Protein AF-A0A7C7GFY2-F1 (afdb_monomer_lite)

Structure (mmCIF, N/CA/C/O backbone):
data_AF-A0A7C7GFY2-F1
#
_entry.id   AF-A0A7C7GFY2-F1
#
loop_
_atom_site.group_PDB
_atom_site.id
_atom_site.type_symbol
_atom_site.label_atom_id
_atom_site.label_alt_id
_atom_site.label_comp_id
_atom_site.label_asym_id
_atom_site.label_entity_id
_atom_site.label_seq_id
_atom_site.pdbx_PDB_ins_code
_atom_site.Cartn_x
_atom_site.Cartn_y
_atom_site.Cartn_z
_atom_sit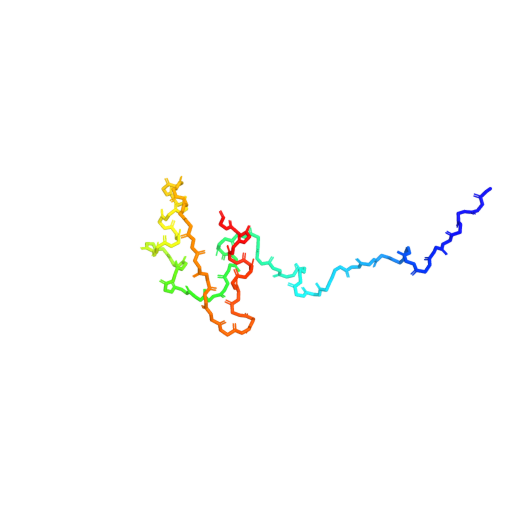e.occupancy
_atom_site.B_iso_or_equiv
_atom_site.auth_seq_id
_atom_site.auth_comp_id
_atom_site.auth_asym_id
_atom_site.auth_atom_id
_atom_site.pdbx_PDB_model_num
ATOM 1 N N . MET A 1 1 ? 13.601 41.693 -21.412 1.00 44.19 1 MET A N 1
ATOM 2 C CA . MET A 1 1 ? 14.154 40.875 -20.312 1.00 44.19 1 MET A CA 1
ATOM 3 C C . MET A 1 1 ? 13.867 39.413 -20.613 1.00 44.19 1 MET A C 1
ATOM 5 O O . MET A 1 1 ? 12.768 38.936 -20.367 1.00 44.19 1 MET A O 1
ATOM 9 N N . THR A 1 2 ? 14.809 38.738 -21.265 1.00 42.88 2 THR A N 1
ATOM 10 C CA . THR A 1 2 ? 14.714 37.325 -21.652 1.00 42.88 2 THR A CA 1
ATOM 11 C C . THR A 1 2 ? 14.934 36.450 -20.418 1.00 42.88 2 THR A C 1
ATOM 13 O O . THR A 1 2 ? 15.974 36.531 -19.773 1.00 42.88 2 THR A O 1
ATOM 16 N N . LYS A 1 3 ? 13.928 35.646 -20.055 1.00 57.47 3 LYS A N 1
ATOM 17 C CA . LYS A 1 3 ? 14.003 34.665 -18.963 1.00 57.47 3 LYS A CA 1
ATOM 18 C C . LYS A 1 3 ? 15.053 33.611 -19.337 1.00 57.47 3 LYS A C 1
ATOM 20 O O . LYS A 1 3 ? 14.841 32.852 -20.277 1.00 57.47 3 LYS A O 1
ATOM 25 N N . THR A 1 4 ? 16.176 33.581 -18.628 1.00 59.09 4 THR A N 1
ATOM 26 C CA . THR A 1 4 ? 17.190 32.525 -18.739 1.00 59.09 4 THR A CA 1
ATOM 27 C C . THR A 1 4 ? 16.541 31.176 -18.429 1.00 59.09 4 THR A C 1
ATOM 29 O O . THR A 1 4 ? 16.109 30.949 -17.299 1.00 59.09 4 THR A O 1
ATOM 32 N N . ALA A 1 5 ? 16.435 30.293 -19.424 1.00 63.28 5 ALA A N 1
ATOM 33 C CA . ALA A 1 5 ? 16.023 28.910 -19.206 1.00 63.28 5 ALA A CA 1
ATOM 34 C C . ALA A 1 5 ? 17.128 28.203 -18.409 1.00 63.28 5 ALA A C 1
ATOM 36 O O . ALA A 1 5 ? 18.273 28.131 -18.854 1.00 63.28 5 ALA A O 1
ATOM 37 N N . THR A 1 6 ? 16.815 27.754 -17.196 1.00 65.69 6 THR A N 1
ATOM 38 C CA . THR A 1 6 ? 17.771 27.072 -16.322 1.00 65.69 6 THR A CA 1
ATOM 39 C C . THR A 1 6 ? 17.812 25.579 -16.664 1.00 65.69 6 THR A C 1
ATOM 41 O O . THR A 1 6 ? 16.830 25.003 -17.123 1.00 65.69 6 THR A O 1
ATOM 44 N N . LEU A 1 7 ? 18.943 24.908 -16.421 1.00 62.94 7 LEU A N 1
ATOM 45 C CA . LEU A 1 7 ? 19.105 23.457 -16.650 1.00 62.94 7 LEU A CA 1
ATOM 46 C C . LEU A 1 7 ? 18.049 22.604 -15.910 1.00 62.94 7 LEU A C 1
ATOM 48 O O . LEU A 1 7 ? 17.691 21.513 -16.348 1.00 62.94 7 LEU A O 1
ATOM 52 N N . PHE A 1 8 ? 17.506 23.148 -14.821 1.00 65.44 8 PHE A N 1
ATOM 53 C CA . PHE A 1 8 ? 16.469 22.543 -13.987 1.00 65.44 8 PHE A CA 1
ATOM 54 C C . PHE A 1 8 ? 15.048 23.044 -14.308 1.00 65.44 8 PHE A C 1
ATOM 56 O O . PHE A 1 8 ? 14.109 22.666 -13.618 1.00 65.44 8 PHE A O 1
ATOM 63 N N . SER A 1 9 ? 14.866 23.883 -15.339 1.00 57.78 9 SER A N 1
ATOM 64 C CA . SER A 1 9 ? 13.544 24.318 -15.819 1.00 57.78 9 SER A CA 1
ATOM 65 C C . SER A 1 9 ? 13.002 23.452 -16.956 1.00 57.78 9 SER A C 1
ATOM 67 O O . SER A 1 9 ? 12.054 23.850 -17.633 1.00 57.78 9 SER A O 1
ATOM 69 N N . SER A 1 10 ? 13.607 22.290 -17.210 1.00 58.47 10 SER A N 1
ATOM 70 C CA . SER A 1 10 ? 12.956 21.265 -18.019 1.00 58.47 10 SER A CA 1
ATOM 71 C C . SER A 1 10 ? 11.744 20.756 -17.240 1.00 58.47 10 SER A C 1
ATOM 73 O O . SER A 1 10 ? 11.800 20.625 -16.020 1.00 58.47 10 SER A O 1
ATOM 75 N N . LEU A 1 11 ? 10.631 20.518 -17.932 1.00 65.94 11 LEU A N 1
ATOM 76 C CA . LEU A 1 11 ? 9.432 19.870 -17.400 1.00 65.94 11 LEU A CA 1
ATOM 77 C C . LEU A 1 11 ? 9.832 18.529 -16.758 1.00 65.94 11 LEU A C 1
ATOM 79 O O . LEU A 1 11 ? 9.872 17.504 -17.436 1.00 65.94 11 LEU A O 1
ATOM 83 N N . HIS A 1 12 ? 10.202 18.539 -15.475 1.00 72.00 12 HIS A N 1
ATOM 84 C CA . HIS A 1 12 ? 10.717 17.367 -14.779 1.00 72.00 12 HIS A CA 1
ATOM 85 C C . HIS A 1 12 ? 9.525 16.491 -14.404 1.00 72.00 12 HIS A C 1
ATOM 87 O O . HIS A 1 12 ? 8.967 16.580 -13.312 1.00 72.00 12 HIS A O 1
ATOM 93 N N . LEU A 1 13 ? 9.065 15.708 -15.378 1.00 81.44 13 LEU A N 1
ATOM 94 C CA . LEU A 1 13 ? 8.019 14.722 -15.167 1.00 81.44 13 LEU A CA 1
ATOM 95 C C . LEU A 1 13 ? 8.515 13.732 -14.106 1.00 81.44 13 LEU A C 1
ATOM 97 O O . LEU A 1 13 ? 9.613 13.190 -14.262 1.00 81.44 13 LEU A O 1
ATOM 101 N N . PRO A 1 14 ? 7.733 13.481 -13.041 1.00 87.69 14 PRO A N 1
ATOM 102 C CA . PRO A 1 14 ? 8.135 12.525 -12.025 1.00 87.69 14 PRO A CA 1
ATOM 103 C C . PRO A 1 14 ? 8.348 11.136 -12.651 1.00 87.69 14 PRO A C 1
ATOM 105 O O . PRO A 1 14 ? 7.763 10.830 -13.702 1.00 87.69 14 PRO A O 1
ATOM 108 N N . PRO A 1 15 ? 9.178 10.274 -12.034 1.00 90.88 15 PRO A N 1
ATOM 109 C CA . PRO A 1 15 ? 9.415 8.921 -12.522 1.00 90.88 15 PRO A CA 1
ATOM 110 C C . PRO A 1 15 ? 8.108 8.175 -12.804 1.00 90.88 15 PRO A C 1
ATOM 112 O O . PRO A 1 15 ? 7.085 8.418 -12.163 1.00 90.88 15 PRO A O 1
ATOM 115 N N . LEU A 1 16 ? 8.124 7.242 -13.765 1.00 91.94 16 LEU A N 1
ATOM 116 C CA . LEU A 1 16 ? 6.919 6.484 -14.134 1.00 91.94 16 LEU A CA 1
ATOM 117 C C . LEU A 1 16 ? 6.257 5.842 -12.911 1.00 91.94 16 LEU A C 1
ATOM 119 O O . LEU A 1 16 ? 5.052 5.975 -12.752 1.00 91.94 16 LEU A O 1
ATOM 123 N N . ALA A 1 17 ? 7.057 5.235 -12.030 1.00 90.12 17 ALA A N 1
ATOM 124 C CA . ALA A 1 17 ? 6.588 4.583 -10.813 1.00 90.12 17 ALA A CA 1
ATOM 125 C C . ALA A 1 17 ? 5.765 5.502 -9.896 1.00 90.12 17 ALA A C 1
ATOM 127 O O . ALA A 1 17 ? 4.848 5.022 -9.242 1.00 90.12 17 ALA A O 1
ATOM 128 N N . ASP A 1 18 ? 6.065 6.803 -9.857 1.00 90.38 18 ASP A N 1
ATOM 129 C CA . ASP A 1 18 ? 5.296 7.775 -9.075 1.00 90.38 18 ASP A CA 1
ATOM 130 C C . ASP A 1 18 ? 4.032 8.226 -9.805 1.00 90.38 18 ASP A C 1
ATOM 132 O O . ASP A 1 18 ? 3.012 8.472 -9.167 1.00 90.38 18 ASP A O 1
ATOM 136 N N . ARG A 1 19 ? 4.078 8.283 -11.140 1.00 91.62 19 ARG A N 1
ATOM 137 C CA . ARG A 1 19 ? 2.930 8.652 -11.980 1.00 91.62 19 ARG A CA 1
ATOM 138 C C . ARG A 1 19 ? 1.849 7.577 -12.036 1.00 91.62 19 ARG A C 1
ATOM 140 O O . ARG A 1 19 ? 0.686 7.923 -12.168 1.00 91.62 19 ARG A O 1
ATOM 147 N N . ILE A 1 20 ? 2.226 6.301 -11.957 1.00 93.00 20 ILE A N 1
ATOM 148 C CA . ILE A 1 20 ? 1.290 5.166 -12.043 1.00 93.00 20 ILE A CA 1
ATOM 149 C C . ILE A 1 20 ? 0.781 4.691 -10.681 1.00 93.00 20 ILE A C 1
ATOM 151 O O . ILE A 1 20 ? 0.146 3.641 -10.614 1.00 93.00 20 ILE A O 1
ATOM 155 N N . ARG A 1 21 ? 1.108 5.385 -9.582 1.00 94.50 21 ARG A N 1
ATOM 156 C CA . ARG A 1 21 ? 0.633 4.954 -8.264 1.00 94.50 21 ARG A CA 1
ATOM 157 C C . ARG A 1 21 ? -0.896 5.057 -8.214 1.00 94.50 21 ARG A C 1
ATOM 159 O O . ARG A 1 21 ? -1.407 6.139 -8.493 1.00 94.50 21 ARG A O 1
ATOM 166 N N . PRO A 1 22 ? -1.589 3.982 -7.806 1.00 94.81 22 PRO A N 1
ATOM 167 C CA . PRO A 1 22 ? -3.019 4.005 -7.526 1.00 94.81 22 PRO A CA 1
ATOM 168 C C . PRO A 1 22 ? -3.409 5.169 -6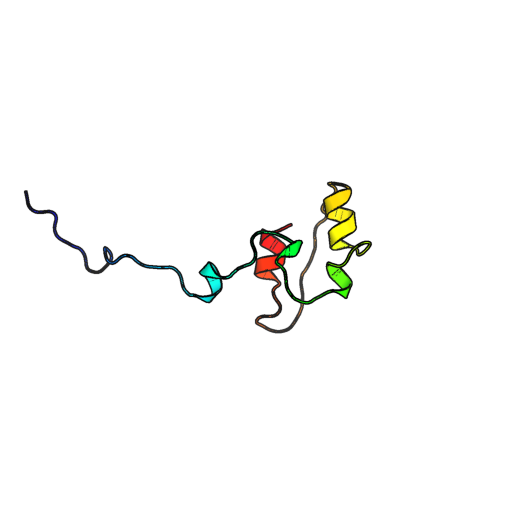.609 1.00 94.81 22 PRO A C 1
ATOM 170 O O . PRO A 1 22 ? -2.717 5.436 -5.618 1.00 94.81 22 PRO A O 1
ATOM 173 N N . ALA A 1 23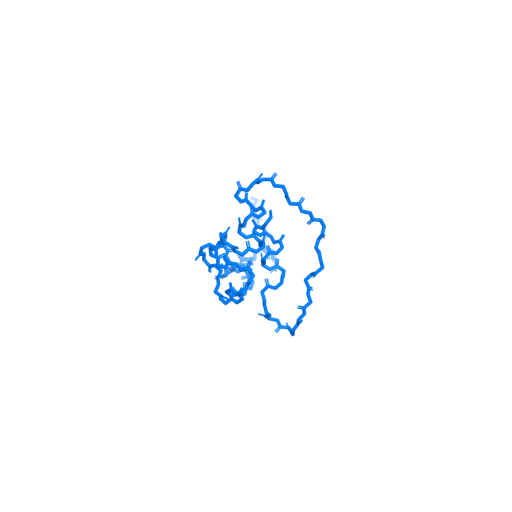 ? -4.505 5.848 -6.942 1.00 93.75 23 ALA A N 1
ATOM 174 C CA . ALA A 1 23 ? -5.060 6.946 -6.150 1.00 93.75 23 ALA A CA 1
ATOM 175 C C . ALA A 1 23 ? -6.119 6.473 -5.141 1.00 93.75 23 ALA A C 1
ATOM 177 O O . ALA A 1 23 ? -6.414 7.179 -4.178 1.00 93.75 23 ALA A O 1
ATOM 178 N N . SER A 1 24 ? -6.673 5.282 -5.354 1.00 92.19 24 SER A N 1
ATOM 179 C CA . SER A 1 24 ? -7.729 4.679 -4.546 1.00 92.19 24 SER A CA 1
ATOM 180 C C . SER A 1 24 ? -7.435 3.204 -4.267 1.00 92.19 24 SER A C 1
ATOM 182 O O . SER A 1 24 ? -6.569 2.597 -4.904 1.00 92.19 24 SER A O 1
ATOM 184 N N . LEU A 1 25 ? -8.143 2.623 -3.293 1.00 90.19 25 LEU A N 1
ATOM 185 C CA . LEU A 1 25 ? -7.994 1.203 -2.967 1.00 90.19 25 LEU A CA 1
ATOM 186 C C . LEU A 1 25 ? -8.490 0.309 -4.115 1.00 90.19 25 LEU A C 1
ATOM 188 O O . LEU A 1 25 ? -7.900 -0.737 -4.354 1.00 90.19 25 LEU A O 1
ATOM 192 N N . ASP A 1 26 ? -9.493 0.766 -4.869 1.00 89.94 26 ASP A N 1
ATOM 193 C CA . ASP A 1 26 ? -10.067 0.048 -6.017 1.00 89.94 26 ASP A CA 1
ATOM 194 C C . ASP A 1 26 ? -9.077 -0.077 -7.191 1.00 89.94 26 ASP A C 1
ATOM 196 O O . ASP A 1 26 ? -9.132 -1.021 -7.976 1.00 89.94 26 ASP A O 1
ATOM 200 N N . GLU A 1 27 ? -8.140 0.868 -7.306 1.00 92.69 27 GLU A N 1
ATOM 201 C CA . GLU A 1 27 ? -7.048 0.842 -8.287 1.00 92.69 27 GLU A CA 1
ATOM 202 C C . GLU A 1 27 ? -5.831 0.031 -7.805 1.00 92.69 27 GLU A C 1
ATOM 204 O O . GLU A 1 27 ? -4.881 -0.188 -8.563 1.00 92.69 27 GLU A O 1
ATOM 209 N N . PHE A 1 28 ? -5.803 -0.378 -6.533 1.00 92.62 28 PHE A N 1
ATOM 210 C CA . PHE A 1 28 ? -4.666 -1.080 -5.954 1.00 92.62 28 PHE A CA 1
ATOM 211 C C . PHE A 1 28 ? -4.676 -2.558 -6.355 1.00 92.62 28 PHE A C 1
ATOM 213 O O . PHE A 1 28 ? -5.573 -3.319 -6.006 1.00 92.62 28 PHE A O 1
ATOM 220 N N . ILE A 1 29 ? -3.634 -2.988 -7.070 1.00 91.31 29 ILE A N 1
ATOM 221 C CA . ILE A 1 29 ? -3.541 -4.355 -7.590 1.00 91.31 29 ILE A CA 1
ATOM 222 C C . ILE A 1 29 ? -2.724 -5.237 -6.642 1.00 91.31 29 ILE A C 1
ATOM 224 O O . ILE A 1 29 ? -1.552 -4.968 -6.363 1.00 91.31 29 ILE A O 1
ATOM 228 N N . GLY A 1 30 ? -3.325 -6.353 -6.227 1.00 89.81 30 GLY A N 1
ATOM 229 C CA . GLY A 1 30 ? -2.702 -7.367 -5.382 1.00 89.81 30 GLY A CA 1
ATOM 230 C C . GLY A 1 30 ? -2.928 -7.129 -3.889 1.00 89.81 30 GLY A C 1
ATOM 231 O O . GLY A 1 30 ? -3.646 -6.229 -3.475 1.00 89.81 30 GLY A O 1
ATOM 232 N N . GLN A 1 31 ? -2.307 -7.968 -3.053 1.00 89.25 31 GLN A N 1
ATOM 233 C CA . GLN A 1 31 ? -2.542 -7.985 -1.598 1.00 89.25 31 GLN A CA 1
ATOM 234 C C . GLN A 1 31 ? -4.023 -8.165 -1.207 1.00 89.25 31 GLN A C 1
ATOM 236 O O . GLN A 1 31 ? -4.439 -7.709 -0.147 1.00 89.25 31 GLN A O 1
ATOM 241 N N . ASN A 1 32 ? -4.805 -8.875 -2.022 1.00 90.38 32 ASN A N 1
ATOM 242 C CA . ASN A 1 32 ? -6.234 -9.161 -1.834 1.00 90.38 32 ASN A CA 1
ATOM 243 C C . ASN A 1 32 ? -6.612 -9.603 -0.410 1.00 90.38 32 ASN A C 1
ATOM 245 O O . ASN A 1 32 ? -7.605 -9.172 0.159 1.00 90.38 32 ASN A O 1
ATOM 249 N N . HIS A 1 33 ? -5.760 -10.393 0.243 1.00 88.44 33 HIS A N 1
ATOM 250 C CA . HIS A 1 33 ? -5.958 -10.811 1.635 1.00 88.44 33 HIS A CA 1
ATOM 251 C C . HIS A 1 33 ? -5.993 -9.652 2.659 1.00 88.44 33 HIS A C 1
ATOM 253 O O . HIS A 1 33 ? -6.468 -9.849 3.777 1.00 88.44 33 HIS A O 1
ATOM 259 N N . LEU A 1 34 ? -5.508 -8.461 2.294 1.00 89.12 34 LEU A N 1
ATOM 260 C CA . LEU A 1 34 ? -5.534 -7.233 3.092 1.00 89.12 34 LEU A CA 1
ATOM 261 C C . LEU A 1 34 ? -6.590 -6.233 2.611 1.00 89.12 34 LEU A C 1
ATOM 263 O O . LEU A 1 34 ? -7.192 -5.578 3.463 1.00 89.12 34 LEU A O 1
ATOM 267 N N . VAL A 1 35 ? -6.772 -6.107 1.289 1.00 90.44 35 VAL A N 1
ATOM 268 C CA . VAL A 1 35 ? -7.533 -5.016 0.644 1.00 90.44 35 VAL A CA 1
ATOM 269 C C . VAL A 1 35 ? -8.863 -5.435 0.015 1.00 90.44 35 VAL A C 1
ATOM 271 O O . VAL A 1 35 ? -9.639 -4.560 -0.349 1.00 90.44 35 VAL A O 1
ATOM 274 N N . ASP A 1 36 ? -9.159 -6.733 -0.103 1.00 90.38 36 ASP A N 1
ATOM 275 C CA . ASP A 1 36 ? -10.472 -7.173 -0.591 1.00 90.38 36 ASP A CA 1
ATOM 276 C C . ASP A 1 36 ? -11.591 -6.705 0.351 1.00 90.38 36 ASP A C 1
ATOM 278 O O . ASP A 1 36 ? -11.369 -6.343 1.517 1.00 90.38 36 ASP A O 1
ATOM 282 N N . ASP A 1 37 ? -12.823 -6.790 -0.141 1.00 83.69 37 ASP A N 1
ATOM 283 C CA . ASP A 1 37 ? -14.012 -6.612 0.675 1.00 83.69 37 ASP A CA 1
ATOM 284 C C . ASP A 1 37 ? -13.953 -7.484 1.937 1.00 83.69 37 ASP A C 1
ATOM 286 O O . ASP A 1 37 ? -13.440 -8.608 1.956 1.00 83.69 37 ASP A O 1
ATOM 290 N N . ASP A 1 38 ? -14.434 -6.917 3.042 1.00 87.31 38 ASP A N 1
ATOM 291 C CA . ASP A 1 38 ? -14.420 -7.526 4.371 1.00 87.31 38 ASP A CA 1
ATOM 292 C C . ASP A 1 38 ? -13.045 -7.829 4.993 1.00 87.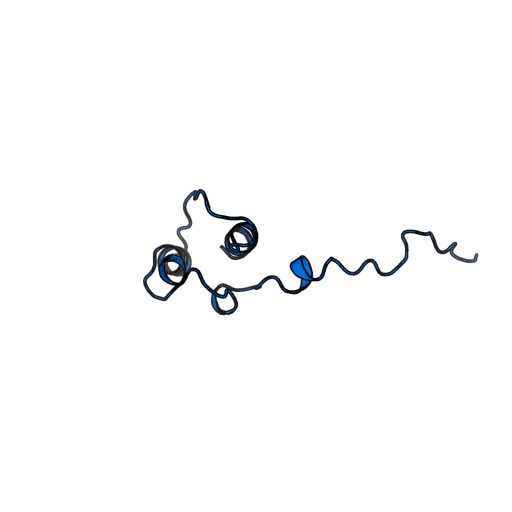31 38 ASP A C 1
ATOM 294 O O . ASP A 1 38 ? -12.985 -8.413 6.088 1.00 87.31 38 ASP A O 1
ATOM 298 N N . ARG A 1 39 ? -11.938 -7.397 4.379 1.00 92.00 39 ARG A N 1
ATOM 299 C CA . ARG A 1 39 ? -10.596 -7.498 4.972 1.00 92.00 39 ARG A CA 1
ATOM 300 C C . ARG A 1 39 ? -10.287 -6.342 5.909 1.00 92.00 39 ARG A C 1
ATOM 302 O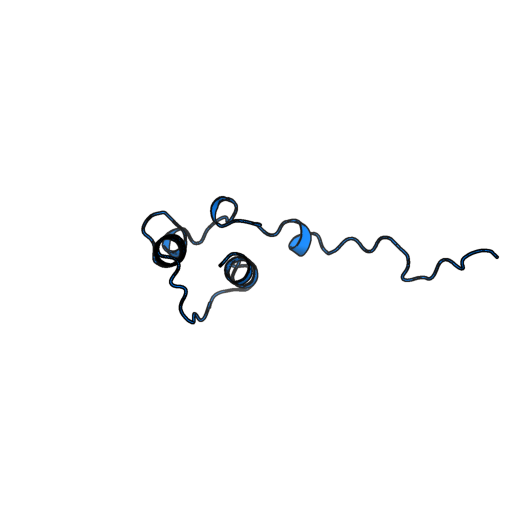 O . ARG A 1 39 ? -11.033 -5.371 6.020 1.00 92.00 39 ARG A O 1
ATOM 309 N N . ILE A 1 40 ? -9.184 -6.484 6.642 1.00 90.69 40 ILE A N 1
ATOM 310 C CA . ILE A 1 40 ? -8.840 -5.574 7.735 1.00 90.69 40 ILE A CA 1
ATOM 311 C C . ILE A 1 40 ? -8.695 -4.126 7.261 1.00 90.69 40 ILE A C 1
ATOM 313 O O . ILE A 1 40 ? -9.260 -3.243 7.899 1.00 90.69 40 ILE A O 1
ATOM 317 N N . ILE A 1 41 ? -8.020 -3.870 6.136 1.00 91.31 41 ILE A N 1
ATOM 318 C CA . ILE A 1 41 ? -7.825 -2.507 5.622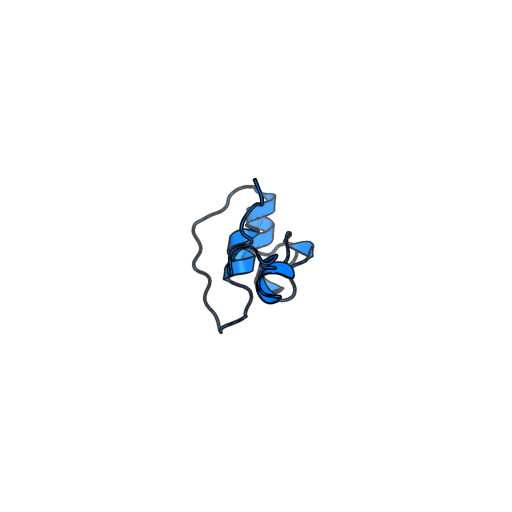 1.00 91.31 41 ILE A CA 1
ATOM 319 C C . ILE A 1 41 ? -9.173 -1.921 5.189 1.00 91.31 41 ILE A C 1
ATOM 321 O O . ILE A 1 41 ? -9.562 -0.853 5.660 1.00 91.31 41 ILE A O 1
ATOM 325 N N . SER A 1 42 ? -9.927 -2.659 4.374 1.00 90.81 42 SER A N 1
ATOM 326 C CA . SER A 1 42 ? -11.206 -2.220 3.807 1.00 90.81 42 SER A CA 1
ATOM 327 C C . SER A 1 42 ? -12.248 -1.944 4.887 1.00 90.81 42 SER A C 1
ATOM 329 O O . SER A 1 42 ? -12.872 -0.886 4.886 1.00 90.81 42 SER A O 1
ATOM 331 N N . LYS A 1 43 ? -12.364 -2.819 5.894 1.00 91.44 43 LYS A N 1
ATOM 332 C CA . LYS A 1 43 ? -13.242 -2.593 7.055 1.00 91.44 43 LYS A CA 1
ATOM 333 C C . LYS A 1 43 ? -12.844 -1.361 7.852 1.00 91.44 43 LYS A C 1
ATOM 335 O O . LYS A 1 43 ? -13.706 -0.592 8.266 1.00 91.44 43 LYS A O 1
ATOM 340 N N . THR A 1 44 ? -11.548 -1.164 8.063 1.00 91.50 44 THR A N 1
ATOM 341 C CA . THR A 1 44 ? -11.035 -0.033 8.845 1.00 91.50 44 THR A CA 1
ATOM 342 C C . THR A 1 44 ? -11.345 1.300 8.159 1.00 91.50 44 THR A C 1
ATOM 344 O O . THR A 1 44 ? -11.766 2.255 8.820 1.00 91.50 44 THR A O 1
ATOM 347 N N . LEU A 1 45 ? -11.209 1.345 6.831 1.00 89.06 45 LEU A N 1
ATOM 348 C CA . LEU A 1 45 ? -11.566 2.499 6.006 1.00 89.06 45 LEU A CA 1
ATOM 349 C C . LEU A 1 45 ? -13.078 2.745 5.978 1.00 89.06 45 LEU A C 1
ATOM 351 O O . LEU A 1 45 ? -13.515 3.867 6.230 1.00 89.06 45 LEU A O 1
ATOM 355 N N . GLN A 1 46 ? -13.885 1.700 5.761 1.00 89.38 46 GLN A N 1
ATOM 356 C CA . GLN A 1 46 ? -15.352 1.792 5.778 1.00 89.38 46 GLN A CA 1
ATOM 357 C C . GLN A 1 46 ? -15.877 2.306 7.127 1.00 89.38 46 GLN A C 1
ATOM 359 O O . GLN A 1 46 ? -16.778 3.142 7.178 1.00 89.38 46 GLN A O 1
ATOM 364 N N . GLN A 1 47 ? -15.280 1.851 8.231 1.00 92.56 47 GLN A N 1
ATOM 365 C CA . GLN A 1 47 ? -15.639 2.274 9.586 1.00 92.56 47 GLN A CA 1
ATOM 366 C C . GLN A 1 47 ? -15.043 3.634 9.985 1.00 92.56 47 GLN A C 1
ATOM 368 O O . GLN A 1 47 ? -15.383 4.139 11.056 1.00 92.56 47 GLN A O 1
ATOM 373 N N . LYS A 1 48 ? -14.171 4.228 9.154 1.00 89.88 48 LYS A N 1
ATOM 374 C CA . LYS A 1 48 ? -13.438 5.481 9.415 1.00 89.88 48 LYS A CA 1
ATOM 375 C C . LYS A 1 48 ? -12.638 5.464 10.723 1.00 89.88 48 LYS A C 1
ATOM 377 O O . LYS A 1 48 ? -12.608 6.453 11.455 1.00 89.88 48 LYS A O 1
ATOM 382 N N . LYS A 1 49 ? -11.997 4.333 11.035 1.00 90.31 49 LYS A N 1
ATOM 383 C CA . LYS A 1 49 ? -11.215 4.144 12.272 1.00 90.31 49 LYS A CA 1
ATOM 384 C C . LYS A 1 49 ? -9.803 3.612 11.994 1.00 90.31 49 LYS A C 1
ATOM 386 O O . LYS A 1 49 ? -9.476 2.532 12.483 1.00 90.31 49 LYS A O 1
ATOM 391 N N . PRO A 1 50 ? -8.964 4.325 11.217 1.00 87.38 50 PRO A N 1
ATOM 392 C CA . PRO A 1 50 ? -7.588 3.901 10.977 1.00 87.38 50 PRO A CA 1
ATOM 393 C C . PRO A 1 50 ? -6.814 3.775 12.292 1.00 87.38 50 PRO A C 1
ATOM 395 O O . PRO A 1 50 ? -6.983 4.569 13.217 1.00 87.38 50 PRO A O 1
ATOM 398 N N . PHE A 1 51 ? -5.956 2.764 12.359 1.00 90.38 51 PHE A N 1
ATOM 399 C CA . PHE A 1 51 ? -5.042 2.526 13.471 1.00 90.38 51 PHE A CA 1
ATOM 400 C C . PHE A 1 51 ? -3.602 2.492 12.957 1.00 90.38 51 PHE A C 1
ATOM 402 O O . PHE A 1 51 ? -3.357 2.330 11.761 1.00 90.38 51 PHE A O 1
ATOM 409 N N . SER A 1 52 ? -2.636 2.648 13.861 1.00 92.88 52 SER A N 1
ATOM 410 C CA . SER A 1 52 ? -1.217 2.600 13.509 1.00 92.88 52 SER A CA 1
ATOM 411 C C . SER A 1 52 ? -0.829 1.214 12.986 1.00 92.88 52 SER A C 1
ATOM 413 O O . SER A 1 52 ? -1.012 0.213 13.675 1.00 92.88 52 SER A O 1
ATOM 415 N N . MET A 1 53 ? -0.262 1.159 11.780 1.00 91.94 53 MET A N 1
ATOM 416 C CA . MET A 1 53 ? 0.107 -0.081 11.091 1.00 91.94 53 MET A CA 1
ATOM 417 C C . MET A 1 53 ? 1.579 -0.068 10.676 1.00 91.94 53 MET A C 1
ATOM 419 O O . MET A 1 53 ? 2.130 0.973 10.322 1.00 91.94 53 MET A O 1
ATOM 423 N N . ILE A 1 54 ? 2.203 -1.247 10.670 1.00 93.56 54 ILE A N 1
ATOM 424 C CA . ILE A 1 54 ? 3.531 -1.465 10.088 1.00 93.56 54 ILE A CA 1
ATOM 425 C C . ILE A 1 54 ? 3.355 -2.347 8.854 1.00 93.56 54 ILE A C 1
ATOM 427 O O . ILE A 1 54 ? 2.970 -3.509 8.967 1.00 93.56 54 ILE A O 1
ATOM 431 N N . PHE A 1 55 ? 3.659 -1.809 7.672 1.00 93.38 55 PHE A N 1
ATOM 432 C CA . PHE A 1 55 ? 3.657 -2.583 6.431 1.00 93.38 55 PHE A CA 1
ATOM 433 C C . PHE A 1 55 ? 5.030 -3.222 6.197 1.00 93.38 55 PHE A C 1
ATOM 435 O O . PHE A 1 55 ? 6.027 -2.520 6.025 1.00 93.38 55 PHE A O 1
ATOM 442 N N . TRP A 1 56 ? 5.082 -4.554 6.134 1.00 93.75 56 TRP A N 1
ATOM 443 C CA . TRP A 1 56 ? 6.305 -5.326 5.887 1.00 93.75 56 TRP A CA 1
ATOM 444 C C . TRP A 1 56 ? 6.170 -6.213 4.645 1.00 93.75 56 TRP A C 1
ATOM 446 O O . TRP A 1 56 ? 5.087 -6.694 4.326 1.00 93.75 56 TRP A O 1
ATOM 456 N N . GLY A 1 57 ? 7.268 -6.392 3.906 1.00 93.38 57 GLY A N 1
ATOM 457 C CA . GLY A 1 57 ? 7.302 -7.220 2.699 1.00 93.38 57 GLY A CA 1
ATOM 458 C C . GLY A 1 57 ? 8.403 -6.818 1.708 1.00 93.38 57 GLY A C 1
ATOM 459 O O . GLY A 1 57 ? 9.045 -5.778 1.895 1.00 93.38 57 GLY A O 1
ATOM 460 N N . PRO A 1 58 ? 8.595 -7.589 0.624 1.00 94.94 58 PRO A N 1
ATOM 461 C CA . PRO A 1 58 ? 9.654 -7.384 -0.372 1.00 94.94 58 PRO A CA 1
ATOM 462 C C . PRO A 1 58 ? 9.550 -6.029 -1.103 1.00 94.94 58 PRO A C 1
ATOM 464 O O . PRO A 1 58 ? 8.481 -5.409 -1.113 1.00 94.94 58 PRO A O 1
ATOM 467 N N . PRO A 1 59 ? 10.637 -5.510 -1.704 1.00 94.88 59 PRO A N 1
ATOM 468 C CA . PRO A 1 59 ? 10.603 -4.240 -2.435 1.00 94.88 59 PRO A CA 1
ATOM 469 C C . PRO A 1 59 ? 9.575 -4.282 -3.578 1.00 94.88 59 PRO A C 1
ATOM 471 O O . PRO A 1 59 ? 9.347 -5.324 -4.180 1.00 94.88 59 PRO A O 1
ATOM 474 N N . GLY A 1 60 ? 8.912 -3.154 -3.851 1.00 90.88 60 GLY A N 1
ATOM 475 C CA . GLY A 1 60 ? 7.891 -3.065 -4.906 1.00 90.88 60 GLY A CA 1
ATOM 476 C C . GLY A 1 60 ? 6.511 -3.642 -4.556 1.00 90.88 60 GLY A C 1
ATOM 477 O O . GLY A 1 60 ? 5.595 -3.519 -5.355 1.00 90.88 60 GLY A O 1
ATOM 478 N N . SER A 1 61 ? 6.303 -4.188 -3.351 1.00 93.12 61 SER A N 1
ATOM 479 C CA . SER A 1 61 ? 5.024 -4.809 -2.947 1.00 93.12 61 SER A CA 1
ATOM 480 C C . SER A 1 61 ? 3.860 -3.840 -2.657 1.00 93.12 61 SER A C 1
ATOM 482 O O . SER A 1 61 ? 2.868 -4.251 -2.057 1.00 93.12 61 SER A O 1
ATOM 484 N N . GLY A 1 62 ? 3.997 -2.551 -2.985 1.00 93.19 62 GLY A N 1
ATOM 485 C CA . GLY A 1 62 ? 2.934 -1.551 -2.822 1.00 93.19 62 GLY A CA 1
ATOM 486 C C . GLY A 1 62 ? 2.795 -0.902 -1.437 1.00 93.19 62 GLY A C 1
ATOM 487 O O . GLY A 1 62 ? 1.901 -0.089 -1.260 1.00 93.19 62 GLY A O 1
ATOM 488 N N . LYS A 1 63 ? 3.684 -1.171 -0.467 1.00 95.12 63 LYS A N 1
ATOM 489 C CA . LYS A 1 63 ? 3.588 -0.641 0.920 1.00 95.12 63 LYS A CA 1
ATOM 490 C C . LYS A 1 63 ? 3.433 0.882 0.998 1.00 95.12 63 LYS A C 1
ATOM 492 O O . LYS A 1 63 ? 2.538 1.388 1.660 1.00 95.12 63 LYS A O 1
ATOM 497 N N . THR A 1 64 ? 4.314 1.614 0.315 1.00 94.38 64 THR A N 1
ATOM 498 C CA . THR A 1 64 ? 4.299 3.085 0.312 1.00 94.38 64 THR A CA 1
ATOM 499 C C . THR A 1 64 ? 3.075 3.638 -0.408 1.00 94.38 64 THR A C 1
ATOM 501 O O . THR A 1 64 ? 2.591 4.704 -0.052 1.00 94.38 64 THR A O 1
ATOM 504 N N . THR A 1 65 ? 2.579 2.934 -1.425 1.00 94.94 65 THR A N 1
ATOM 505 C CA . THR A 1 65 ? 1.342 3.299 -2.120 1.00 94.94 65 THR A CA 1
ATOM 506 C C . THR A 1 65 ? 0.141 3.083 -1.203 1.00 94.94 65 THR A C 1
ATOM 508 O O . THR A 1 65 ? -0.648 4.000 -1.025 1.00 94.94 65 THR A O 1
ATOM 511 N N . LEU A 1 66 ? 0.051 1.923 -0.550 1.00 92.75 66 LEU A N 1
ATOM 512 C CA . LEU A 1 66 ? -1.046 1.582 0.353 1.00 92.75 66 LEU A CA 1
ATOM 513 C C . LEU A 1 66 ? -1.139 2.566 1.529 1.00 92.75 66 LEU A C 1
ATOM 515 O O . LEU A 1 66 ? -2.215 3.066 1.828 1.00 92.75 66 LEU A O 1
ATOM 519 N N . ALA A 1 67 ? 0.001 2.938 2.116 1.00 92.69 67 ALA A N 1
ATOM 520 C CA . ALA A 1 67 ? 0.074 3.952 3.169 1.00 92.69 67 ALA A CA 1
ATOM 521 C C . ALA A 1 67 ? -0.309 5.378 2.721 1.00 92.69 67 ALA A C 1
ATOM 523 O O . ALA A 1 67 ? -0.492 6.236 3.572 1.00 92.69 67 ALA A O 1
ATOM 524 N N . ARG A 1 68 ? -0.356 5.665 1.412 1.00 92.12 68 ARG A N 1
ATOM 525 C CA . ARG A 1 68 ? -0.815 6.962 0.880 1.00 92.12 68 ARG A CA 1
ATOM 526 C C . ARG A 1 68 ? -2.311 6.987 0.582 1.00 92.12 68 ARG A C 1
ATOM 528 O O . ARG A 1 68 ? -2.865 8.076 0.493 1.00 92.12 68 ARG A O 1
ATOM 535 N N . ILE A 1 69 ? -2.905 5.821 0.333 1.00 90.81 69 ILE A N 1
ATOM 536 C CA . ILE A 1 69 ? -4.329 5.669 0.011 1.00 90.81 69 ILE A CA 1
ATOM 537 C C . ILE A 1 69 ? -5.173 5.667 1.290 1.00 90.81 69 ILE A C 1
ATOM 539 O O . ILE A 1 69 ? -6.270 6.219 1.290 1.00 90.81 69 ILE A O 1
ATOM 543 N N . ILE A 1 70 ? -4.667 5.016 2.345 1.00 86.81 70 ILE A N 1
ATOM 544 C CA . ILE A 1 70 ? -5.295 4.918 3.675 1.00 86.81 70 ILE A CA 1
ATOM 545 C C . ILE A 1 70 ? -5.143 6.231 4.437 1.00 86.81 70 ILE A C 1
ATOM 547 O O . ILE A 1 70 ? -6.143 6.651 5.062 1.00 86.81 70 ILE A O 1
#

Radius of gyration: 17.91 Å; chains: 1; bounding box: 35×52×35 Å

pLDDT: mean 85.79, std 12.62, range [42.88, 95.12]

Foldseek 3Di:
DDDPCDPPNDPCDPDPVVVQQDQALVSDPDPCCARPPPHDLPVCVVVVHDDDDDDDDDPPPCPVSSVNRD

Secondary structure (DSSP, 8-state):
------TT-S--PPPHHHHT--SSSTT--S-HHHHSTTSHHHHHHHTT---------STTSSHHHHHHH-

Sequence (70 aa):
MTKTATLFSSLHLPPLADRIRPASLDEFIGQNHLVDDDRIISKTLQQKKPFSMIFWGPPGSGKTTLARII